Protein AF-W1YJM1-F1 (afdb_monomer_lite)

InterPro domains:
  IPR008928 Six-hairpin glycosidase superfamily [SSF48208] (3-82)
  IPR012341 Six-hairpin glycosidase-like superfamily [G3DSA:1.50.10.10] (1-83)
  IPR054491 Mannosylglycerate hydrolase MGH1-like, glycoside hydrolase domain [PF22422] (2-83)

Secondary structure (DSSP, 8-state):
-HHHHHHSTTSTT-STT--BSS-TTSTT--SSSGGGS-B-HHHHHHHHHHHHHTT-HHHHHHHHHHHHHHHHHH-S-S-BPPP-

Foldseek 3Di:
DLVVQLCDPPHQQPFQLGDFLDGPPDPQADQPDVNRGWDAPVVLLVVLVVCVVVPVPVSSVVSVVSSVVVCVVPPDDRTHRTDD

Organism: NCBI:txid408170

Sequence (84 aa):
EALVRDLTEGGRFATRYRIPTVAIDDPSFSRTRMWRGPVWVNTSWLVCQGLRRHGYLDLARQIEDELLALVASAGPCEYFTPDL

Structure (mmCIF, N/CA/C/O backbone):
data_AF-W1YJM1-F1
#
_entry.id   AF-W1YJM1-F1
#
loop_
_atom_site.group_PDB
_atom_site.id
_atom_site.type_symbol
_atom_site.label_atom_id
_atom_site.label_alt_id
_atom_site.label_comp_id
_atom_site.label_asym_id
_atom_site.label_entity_id
_atom_site.label_seq_id
_atom_site.pdbx_PDB_ins_code
_atom_site.Cartn_x
_atom_site.Cartn_y
_atom_site.Cartn_z
_atom_site.occupancy
_atom_site.B_iso_or_equiv
_atom_site.auth_seq_id
_atom_site.auth_comp_id
_atom_site.auth_asym_id
_atom_site.auth_atom_id
_atom_site.pdbx_PDB_model_num
ATOM 1 N N . GLU A 1 1 ? -6.148 3.741 14.677 1.00 79.50 1 GLU A N 1
ATOM 2 C CA . GLU A 1 1 ? -6.549 5.085 14.195 1.00 79.50 1 GLU A CA 1
ATOM 3 C C . GLU A 1 1 ? -5.478 5.806 13.375 1.00 79.50 1 GLU A C 1
ATOM 5 O O . GLU A 1 1 ? -5.729 6.037 12.202 1.00 79.50 1 GLU A O 1
ATOM 10 N N . ALA A 1 2 ? -4.289 6.124 13.909 1.00 90.25 2 ALA A N 1
ATOM 11 C CA . ALA A 1 2 ? -3.260 6.849 13.138 1.00 90.25 2 ALA A CA 1
ATOM 12 C C . ALA A 1 2 ? -2.821 6.121 11.849 1.00 90.25 2 ALA A C 1
ATOM 14 O O . ALA A 1 2 ? -2.851 6.721 10.781 1.00 90.25 2 ALA A O 1
ATOM 15 N N . LEU A 1 3 ? -2.519 4.818 11.937 1.00 92.06 3 LEU A N 1
ATOM 16 C CA . LEU A 1 3 ? -2.171 3.994 10.771 1.00 92.06 3 LEU A CA 1
ATOM 17 C C . LEU A 1 3 ? -3.297 3.943 9.729 1.00 92.06 3 LEU A C 1
ATOM 19 O O . LEU A 1 3 ? -3.039 4.024 8.542 1.00 92.06 3 LEU A O 1
ATOM 23 N N . VAL A 1 4 ? -4.550 3.822 10.170 1.00 95.56 4 VAL A N 1
ATOM 24 C CA . VAL A 1 4 ? -5.711 3.739 9.267 1.00 95.56 4 VAL A CA 1
ATOM 25 C C . VAL A 1 4 ? -5.813 4.999 8.417 1.00 95.56 4 VAL A C 1
ATOM 27 O O . VAL A 1 4 ? 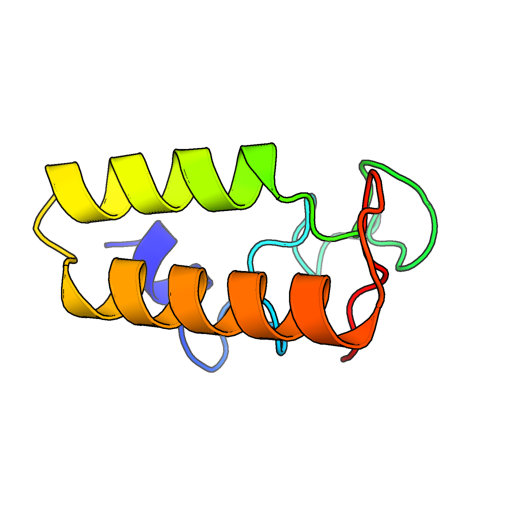-5.935 4.893 7.205 1.00 95.56 4 VAL A O 1
ATOM 30 N N . ARG A 1 5 ? -5.658 6.175 9.034 1.00 95.06 5 ARG A N 1
ATOM 31 C CA . ARG A 1 5 ? -5.609 7.454 8.317 1.00 95.06 5 ARG A CA 1
ATOM 32 C C . ARG A 1 5 ? -4.467 7.512 7.299 1.00 95.06 5 ARG A C 1
ATOM 34 O O . ARG A 1 5 ? -4.656 8.037 6.212 1.00 95.06 5 ARG A O 1
ATOM 41 N N . ASP A 1 6 ? -3.309 6.953 7.637 1.00 95.44 6 ASP A N 1
ATOM 42 C CA . ASP A 1 6 ? -2.152 6.894 6.739 1.00 95.44 6 ASP A CA 1
ATOM 43 C C . ASP A 1 6 ? -2.354 5.944 5.536 1.00 95.44 6 ASP A C 1
ATOM 45 O O . ASP A 1 6 ? -1.660 6.092 4.530 1.00 95.44 6 ASP A O 1
ATOM 49 N N . LEU A 1 7 ? -3.296 4.994 5.617 1.00 95.25 7 LEU A N 1
ATOM 50 C CA . LEU A 1 7 ? -3.630 4.026 4.557 1.00 95.25 7 LEU A CA 1
ATOM 51 C C . LEU A 1 7 ? -4.826 4.444 3.684 1.00 95.25 7 LEU A C 1
ATOM 53 O O . LEU A 1 7 ? -5.059 3.853 2.628 1.00 95.25 7 LEU A O 1
ATOM 57 N N . THR A 1 8 ? -5.602 5.430 4.125 1.00 93.06 8 THR A N 1
ATOM 58 C CA . THR A 1 8 ? -6.766 5.970 3.405 1.00 93.06 8 THR A CA 1
ATOM 59 C C .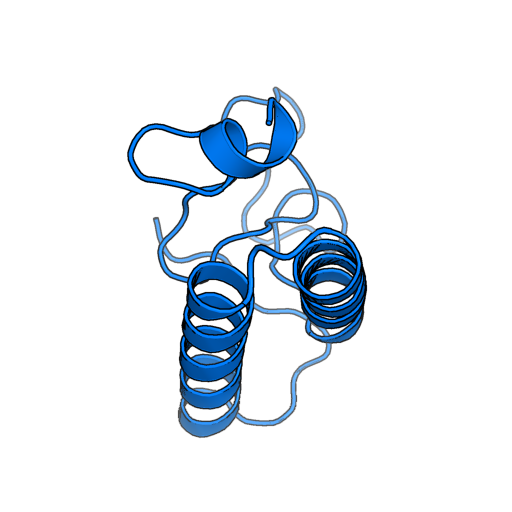 THR A 1 8 ? -6.396 7.207 2.584 1.00 93.06 8 THR A C 1
ATOM 61 O O . THR A 1 8 ? -5.295 7.725 2.717 1.00 93.06 8 THR A O 1
ATOM 64 N N . GLU A 1 9 ? -7.308 7.685 1.734 1.00 88.00 9 GLU A N 1
ATOM 65 C CA . GLU A 1 9 ? -7.088 8.819 0.821 1.00 88.00 9 GLU A CA 1
ATOM 66 C C . GLU A 1 9 ? -6.372 10.018 1.477 1.00 88.00 9 GLU A C 1
ATOM 68 O O . GLU A 1 9 ? -6.726 10.454 2.573 1.00 88.00 9 GLU A O 1
ATOM 73 N N . GLY A 1 10 ? -5.326 10.523 0.809 1.00 88.00 10 GLY A N 1
ATOM 74 C CA . GLY A 1 10 ? -4.454 11.589 1.321 1.00 88.00 10 GLY A CA 1
ATOM 75 C C . GLY A 1 10 ? -3.409 11.139 2.354 1.00 88.00 10 GLY A C 1
ATOM 76 O O . GLY A 1 10 ? -2.583 11.947 2.775 1.00 88.00 10 GLY A O 1
ATOM 77 N N . GLY A 1 11 ? -3.425 9.869 2.761 1.00 94.19 11 GLY A N 1
ATOM 78 C CA . GLY A 1 11 ? -2.462 9.277 3.682 1.00 94.19 11 GLY A CA 1
ATOM 79 C C . GLY A 1 11 ? -1.110 8.961 3.037 1.00 94.19 11 GLY A C 1
ATOM 80 O O . GLY A 1 11 ? -0.992 8.720 1.835 1.00 94.19 11 GLY A O 1
ATOM 81 N N . ARG A 1 12 ? -0.063 8.911 3.863 1.00 94.81 12 ARG A N 1
ATOM 82 C CA . ARG A 1 12 ? 1.335 8.764 3.413 1.00 94.81 12 ARG A CA 1
ATOM 83 C C . ARG A 1 12 ? 1.673 7.391 2.815 1.00 94.81 12 ARG A C 1
ATOM 85 O O . ARG A 1 12 ? 2.724 7.218 2.202 1.00 94.81 12 ARG A O 1
ATOM 92 N N . PHE A 1 13 ? 0.791 6.410 2.991 1.00 95.31 13 PHE A N 1
ATOM 93 C CA . PHE A 1 13 ? 0.908 5.053 2.452 1.00 95.31 13 PHE A CA 1
ATOM 94 C C . PHE A 1 13 ? -0.248 4.705 1.501 1.00 95.31 13 PHE A C 1
ATOM 96 O O . PHE A 1 13 ? -0.419 3.538 1.144 1.00 95.31 13 PHE A O 1
ATOM 103 N N . ALA A 1 14 ? -1.043 5.693 1.085 1.00 92.88 14 ALA A N 1
ATOM 104 C CA . ALA A 1 14 ? -2.258 5.512 0.298 1.00 92.88 14 ALA A CA 1
ATOM 105 C C . ALA A 1 14 ? -2.014 5.556 -1.225 1.00 92.88 14 ALA A C 1
ATOM 107 O O . ALA A 1 14 ? -2.731 6.235 -1.956 1.00 92.88 14 ALA A O 1
ATOM 108 N N . THR A 1 15 ? -0.990 4.846 -1.713 1.00 89.81 15 THR A N 1
ATOM 109 C CA . THR A 1 15 ? -0.793 4.619 -3.160 1.00 89.81 15 THR A CA 1
ATOM 110 C C . THR A 1 15 ? -1.889 3.707 -3.723 1.00 89.81 15 THR A C 1
ATOM 112 O O . THR A 1 15 ? -2.630 3.093 -2.955 1.00 89.81 15 THR A O 1
ATOM 115 N N . ARG A 1 16 ? -1.968 3.543 -5.053 1.00 85.75 16 ARG A N 1
ATOM 116 C CA . ARG A 1 16 ? -2.974 2.685 -5.713 1.00 85.75 16 ARG A CA 1
ATOM 117 C C . ARG A 1 16 ? -3.104 1.280 -5.111 1.00 85.75 16 ARG A C 1
ATOM 119 O O . ARG A 1 16 ? -4.212 0.773 -5.014 1.00 85.75 16 ARG A O 1
ATOM 126 N N . TYR A 1 17 ? -1.980 0.667 -4.741 1.00 88.88 17 TYR A N 1
ATOM 127 C CA . TYR A 1 17 ? -1.932 -0.668 -4.127 1.00 88.88 17 TYR A CA 1
ATOM 128 C C . TYR A 1 17 ? -1.560 -0.637 -2.638 1.00 88.88 17 TYR A C 1
ATOM 130 O O . TYR A 1 17 ? -1.421 -1.689 -2.015 1.00 88.88 17 TYR A O 1
ATOM 138 N N . ARG A 1 18 ? -1.426 0.577 -2.084 1.00 91.88 18 ARG A N 1
ATOM 139 C CA . ARG A 1 18 ? -1.118 0.918 -0.691 1.00 91.88 18 ARG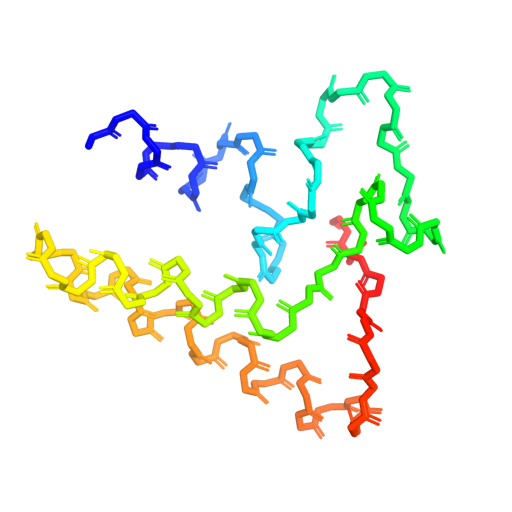 A CA 1
ATOM 140 C C . ARG A 1 18 ? 0.131 0.246 -0.116 1.00 91.88 18 ARG A C 1
ATOM 142 O O . ARG A 1 18 ? 0.784 -0.583 -0.737 1.00 91.88 18 ARG A O 1
ATOM 149 N N . ILE A 1 19 ? 0.481 0.653 1.105 1.00 94.88 19 ILE A N 1
ATOM 150 C CA . ILE A 1 19 ? 1.534 0.041 1.936 1.00 94.88 19 ILE A CA 1
ATOM 151 C C . ILE A 1 19 ? 2.867 -0.120 1.166 1.00 94.88 19 ILE A C 1
ATOM 153 O O . ILE A 1 19 ? 3.433 -1.216 1.099 1.00 94.88 19 ILE A O 1
ATOM 157 N N . PRO A 1 20 ? 3.414 0.961 0.575 1.00 95.62 20 PRO A N 1
ATOM 158 C CA . PRO A 1 20 ? 4.822 0.943 0.205 1.00 95.62 20 PRO A CA 1
ATOM 159 C C . PRO A 1 20 ? 5.674 0.667 1.455 1.00 95.62 20 PRO A C 1
ATOM 161 O O . PRO A 1 20 ? 5.304 1.049 2.569 1.00 95.62 20 PRO A O 1
ATOM 164 N N . THR A 1 21 ? 6.836 0.027 1.304 1.00 95.75 21 THR A N 1
ATOM 165 C CA . THR A 1 21 ? 7.708 -0.280 2.462 1.00 95.75 21 THR A CA 1
ATOM 166 C C . THR A 1 21 ? 8.220 0.965 3.190 1.00 95.75 21 THR A C 1
ATOM 168 O O . THR A 1 21 ? 8.697 0.869 4.318 1.00 95.75 21 THR A O 1
ATOM 171 N N . VAL A 1 22 ? 8.141 2.125 2.539 1.00 95.44 22 VAL A N 1
ATOM 172 C CA . VAL A 1 22 ? 8.453 3.447 3.077 1.00 95.44 22 VAL A CA 1
ATOM 173 C C . VAL A 1 22 ? 7.375 4.420 2.594 1.00 95.44 22 VAL A C 1
ATOM 175 O O . VAL A 1 22 ? 6.895 4.288 1.470 1.00 95.44 22 VAL A O 1
ATOM 178 N N . ALA A 1 23 ? 7.005 5.388 3.434 1.00 95.12 23 ALA A N 1
ATOM 179 C CA . ALA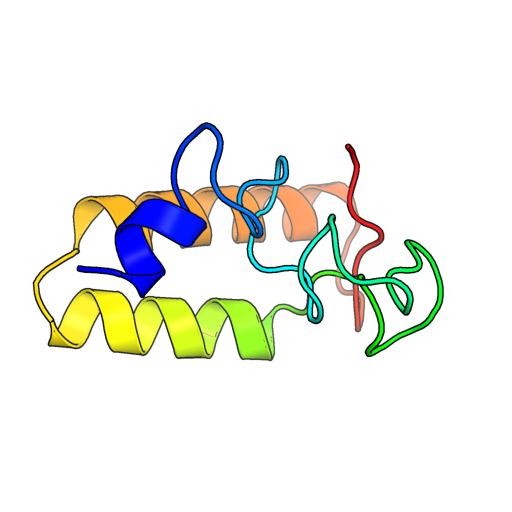 A 1 23 ? 6.031 6.424 3.098 1.00 95.12 23 ALA A CA 1
ATOM 180 C C . ALA A 1 23 ? 6.428 7.204 1.831 1.00 95.12 23 ALA A C 1
ATOM 182 O O . ALA A 1 23 ? 7.612 7.418 1.574 1.00 95.12 23 ALA A O 1
ATOM 183 N N . ILE A 1 24 ? 5.446 7.651 1.045 1.00 93.81 24 ILE A N 1
ATOM 184 C CA . ILE A 1 24 ? 5.700 8.336 -0.238 1.00 93.81 24 ILE A CA 1
ATOM 185 C C . ILE A 1 24 ? 6.389 9.699 -0.083 1.00 93.81 24 ILE A C 1
ATOM 187 O O . ILE A 1 24 ? 7.003 10.183 -1.031 1.00 93.81 24 ILE A O 1
ATOM 191 N N . ASP A 1 25 ? 6.272 10.315 1.093 1.00 94.19 25 ASP A N 1
ATOM 192 C CA . ASP A 1 25 ? 6.870 11.600 1.459 1.00 94.19 25 ASP A CA 1
ATOM 193 C C . ASP A 1 25 ? 8.215 11.455 2.195 1.00 94.19 25 ASP A C 1
ATOM 195 O O . ASP A 1 25 ? 8.844 12.454 2.549 1.00 94.19 25 ASP A O 1
ATOM 199 N N . ASP A 1 26 ? 8.691 10.224 2.408 1.00 96.38 26 ASP A N 1
ATOM 200 C CA . ASP A 1 26 ? 9.991 9.969 3.022 1.00 96.38 26 ASP A CA 1
ATOM 201 C C . ASP A 1 26 ? 11.133 10.302 2.039 1.00 96.38 26 ASP A C 1
ATOM 203 O O . ASP A 1 26 ? 11.103 9.862 0.885 1.00 96.38 26 ASP A O 1
ATOM 207 N N . PRO A 1 27 ? 12.205 10.992 2.474 1.00 96.75 27 PRO A N 1
ATOM 208 C CA . PRO A 1 27 ? 13.346 11.313 1.610 1.00 96.75 27 PRO A CA 1
ATOM 209 C C . PRO A 1 27 ? 14.051 10.094 0.997 1.00 96.75 27 PRO A C 1
ATOM 211 O O . PRO A 1 27 ? 14.766 10.222 0.002 1.00 96.75 27 PRO A O 1
ATOM 214 N N . SER A 1 28 ? 13.901 8.913 1.600 1.00 96.06 28 SER A N 1
ATOM 215 C CA . SER A 1 28 ? 14.465 7.659 1.102 1.00 96.06 28 SER A CA 1
ATOM 216 C C . SER A 1 28 ? 13.537 6.899 0.154 1.00 96.06 28 SER A C 1
ATOM 218 O O . SER A 1 28 ? 13.962 5.860 -0.362 1.00 96.06 28 SER A O 1
ATOM 220 N N . PHE A 1 29 ? 12.325 7.408 -0.107 1.00 95.56 29 PHE A N 1
ATOM 221 C CA . PHE A 1 29 ? 11.368 6.779 -1.008 1.00 95.56 29 PHE A CA 1
ATOM 222 C C . PHE A 1 29 ? 11.946 6.601 -2.417 1.00 95.56 29 PHE A C 1
ATOM 224 O O . PHE A 1 29 ? 12.530 7.499 -3.026 1.00 95.56 29 PHE A O 1
ATOM 231 N N . SER A 1 30 ? 11.771 5.407 -2.965 1.00 94.12 30 SER A N 1
ATOM 232 C CA . SER A 1 30 ? 12.209 5.033 -4.297 1.00 94.12 30 SER A CA 1
ATOM 233 C C . SER A 1 30 ? 11.322 3.926 -4.832 1.00 94.12 30 SER A C 1
ATOM 2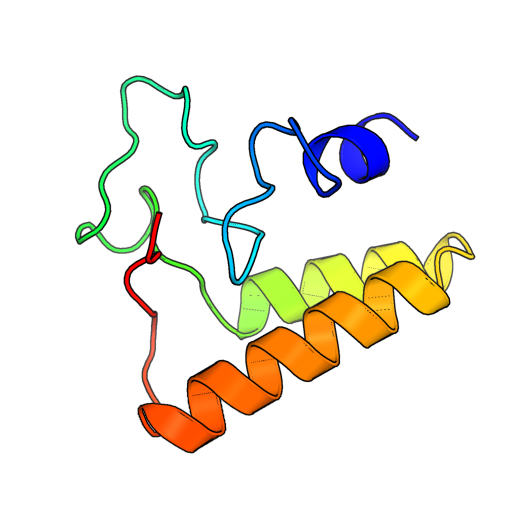35 O O . SER A 1 30 ? 11.229 2.859 -4.237 1.00 94.12 30 SER A O 1
ATOM 237 N N . ARG A 1 31 ? 10.727 4.148 -6.006 1.00 91.00 31 ARG A N 1
ATOM 238 C CA . ARG A 1 31 ? 9.790 3.203 -6.633 1.00 91.00 31 ARG A CA 1
ATOM 239 C C . ARG A 1 31 ? 10.411 1.852 -7.006 1.00 91.00 31 ARG A C 1
ATOM 241 O O . ARG A 1 31 ? 9.694 0.869 -7.147 1.00 91.00 31 ARG A O 1
ATOM 248 N N . THR A 1 32 ? 11.726 1.799 -7.204 1.00 90.88 32 THR A N 1
ATOM 249 C CA . THR A 1 32 ? 12.418 0.627 -7.768 1.00 90.88 32 THR A CA 1
ATOM 250 C C . THR A 1 32 ? 13.385 -0.039 -6.796 1.00 90.88 32 THR A C 1
ATOM 252 O O . THR A 1 32 ? 13.838 -1.154 -7.048 1.00 90.88 32 THR A O 1
ATOM 255 N N . ARG A 1 33 ? 13.708 0.605 -5.668 1.00 94.06 33 ARG A N 1
ATOM 256 C CA . ARG A 1 33 ? 14.659 0.066 -4.688 1.00 94.06 33 ARG A CA 1
ATOM 257 C C . ARG A 1 33 ? 13.931 -0.755 -3.629 1.00 94.06 33 ARG A C 1
ATOM 259 O O . ARG A 1 33 ? 13.597 -0.208 -2.589 1.00 94.06 33 ARG A O 1
ATOM 266 N N . MET A 1 34 ? 13.749 -2.053 -3.869 1.00 94.06 34 MET A N 1
ATOM 267 C CA . MET A 1 34 ? 13.349 -3.091 -2.893 1.00 94.06 34 MET A CA 1
ATOM 268 C C . MET A 1 34 ? 12.596 -2.585 -1.640 1.00 94.06 34 MET A C 1
ATOM 270 O O . MET A 1 34 ? 11.394 -2.372 -1.679 1.00 94.06 34 MET A O 1
ATOM 274 N N . TRP A 1 35 ? 13.304 -2.375 -0.524 1.00 96.12 35 TRP A N 1
ATOM 275 C CA . TRP A 1 35 ? 12.745 -2.002 0.784 1.00 96.12 35 TRP A CA 1
ATOM 276 C C . TRP A 1 35 ? 12.575 -0.494 1.000 1.00 96.12 35 TRP A C 1
ATOM 278 O O . TRP A 1 35 ? 12.412 -0.032 2.127 1.00 96.12 35 TRP A O 1
ATOM 288 N N . ARG A 1 36 ? 12.628 0.305 -0.062 1.00 96.38 36 ARG A N 1
ATOM 289 C CA . ARG A 1 36 ? 12.575 1.770 -0.014 1.00 96.38 36 ARG A CA 1
ATOM 290 C C . ARG A 1 36 ? 11.362 2.352 -0.731 1.00 96.38 36 ARG A C 1
ATOM 292 O O . ARG A 1 36 ? 11.370 3.534 -1.021 1.00 96.38 36 ARG A O 1
ATOM 299 N N . GLY A 1 37 ? 10.325 1.576 -1.018 1.00 94.88 37 GLY A N 1
ATOM 300 C CA . GLY A 1 37 ? 9.134 2.111 -1.678 1.00 94.88 37 GLY A CA 1
ATOM 301 C C . GLY A 1 37 ? 8.238 1.068 -2.334 1.00 94.88 37 GLY A C 1
ATOM 302 O O . GLY A 1 37 ? 7.029 1.226 -2.231 1.00 94.88 37 GLY A O 1
ATOM 303 N N . PRO A 1 38 ? 8.757 0.009 -2.978 1.00 96.06 38 PRO A N 1
ATOM 304 C CA . PRO A 1 38 ? 7.923 -1.065 -3.497 1.00 96.06 38 PRO A CA 1
ATOM 305 C C . PRO A 1 38 ? 6.908 -1.639 -2.509 1.00 96.06 38 PRO A C 1
ATOM 307 O O . PRO A 1 38 ? 7.109 -1.618 -1.295 1.00 96.06 38 PRO A O 1
ATOM 310 N N . VAL A 1 39 ? 5.829 -2.186 -3.063 1.00 95.75 39 VAL A N 1
ATOM 311 C CA . VAL A 1 39 ? 4.808 -2.940 -2.335 1.00 95.75 39 VAL A CA 1
ATOM 312 C C . VAL A 1 39 ? 5.225 -4.403 -2.285 1.00 95.75 39 VAL A C 1
ATOM 314 O O . VAL A 1 39 ? 5.633 -4.976 -3.297 1.00 95.75 39 VAL A O 1
ATOM 317 N N . TRP A 1 40 ? 5.111 -5.011 -1.108 1.00 96.94 40 TRP A N 1
ATOM 318 C CA . TRP A 1 40 ? 5.458 -6.408 -0.878 1.00 96.94 40 TRP A CA 1
ATOM 319 C C . TRP A 1 40 ? 4.239 -7.165 -0.359 1.00 96.94 40 TRP A C 1
ATOM 321 O O . TRP A 1 40 ? 3.581 -6.739 0.589 1.00 96.94 40 TRP A O 1
ATOM 331 N N . VAL A 1 41 ? 3.941 -8.320 -0.958 1.00 95.94 41 VAL A N 1
ATOM 332 C CA . VAL A 1 41 ? 2.725 -9.084 -0.628 1.00 95.94 41 VAL A CA 1
ATOM 333 C C . VAL A 1 41 ? 2.715 -9.520 0.834 1.00 95.94 41 VAL A C 1
ATOM 335 O O . VAL A 1 41 ? 1.698 -9.404 1.513 1.00 95.94 41 VAL A O 1
ATOM 338 N N . ASN A 1 42 ? 3.851 -9.987 1.347 1.00 96.06 42 ASN A N 1
ATOM 339 C CA . ASN A 1 42 ? 3.970 -10.447 2.728 1.00 96.06 42 ASN A CA 1
ATOM 340 C C . ASN A 1 42 ? 3.771 -9.314 3.748 1.00 96.06 42 ASN A C 1
ATOM 342 O O . ASN A 1 42 ? 3.092 -9.524 4.753 1.00 96.06 42 ASN A O 1
ATOM 346 N N . THR A 1 43 ? 4.326 -8.121 3.514 1.00 96.88 43 THR A N 1
ATOM 347 C CA . THR A 1 43 ? 4.159 -6.994 4.444 1.00 96.88 43 THR A CA 1
ATOM 348 C C . THR A 1 43 ? 2.739 -6.449 4.407 1.00 96.88 43 THR A C 1
ATOM 350 O O . THR A 1 43 ? 2.141 -6.266 5.469 1.00 96.88 43 THR A O 1
ATOM 353 N N . SER A 1 44 ? 2.167 -6.273 3.213 1.00 96.62 44 SER A N 1
ATOM 354 C CA . SER A 1 44 ? 0.772 -5.862 3.046 1.00 96.62 44 SER A CA 1
ATOM 355 C C . SER A 1 44 ? -0.179 -6.850 3.718 1.00 96.62 44 SER A C 1
ATOM 357 O O . SER A 1 44 ? -1.078 -6.440 4.454 1.00 96.62 44 SER A O 1
ATOM 359 N N . TRP A 1 45 ? 0.072 -8.154 3.571 1.00 97.00 45 TRP A N 1
ATOM 360 C CA . TRP A 1 45 ? -0.704 -9.193 4.246 1.00 97.00 45 TRP A CA 1
ATOM 361 C C . TRP A 1 45 ? -0.622 -9.088 5.775 1.00 97.00 45 TRP A C 1
ATOM 363 O O . TRP A 1 45 ? -1.656 -9.124 6.443 1.00 97.00 45 TRP A O 1
ATOM 373 N N . LEU A 1 46 ? 0.571 -8.892 6.351 1.00 98.12 46 LEU A N 1
ATOM 374 C CA . LEU A 1 46 ? 0.736 -8.723 7.803 1.00 98.12 46 LEU A CA 1
ATOM 375 C C . LEU A 1 46 ? -0.021 -7.499 8.337 1.00 98.12 46 LEU A C 1
ATOM 377 O O . LEU A 1 46 ? -0.649 -7.577 9.398 1.00 98.12 46 LEU A O 1
ATOM 381 N N . VAL A 1 47 ? -0.007 -6.386 7.599 1.00 97.62 47 VAL A N 1
ATOM 382 C CA . VAL A 1 47 ? -0.787 -5.189 7.947 1.00 97.62 47 VAL A CA 1
ATOM 383 C C . VAL A 1 47 ? -2.285 -5.492 7.910 1.00 97.62 47 VAL A C 1
ATOM 385 O O . VAL A 1 47 ? -2.989 -5.144 8.859 1.00 97.62 47 VAL A O 1
ATOM 388 N N . CYS A 1 48 ? -2.769 -6.208 6.892 1.00 98.19 48 CYS A N 1
ATOM 389 C CA . CYS A 1 48 ? -4.170 -6.630 6.806 1.00 98.19 48 CYS A CA 1
ATOM 390 C C . CYS A 1 48 ? -4.574 -7.522 7.988 1.00 98.19 48 CYS A C 1
ATOM 392 O O . CYS A 1 48 ? -5.626 -7.305 8.592 1.00 98.19 48 CYS A O 1
ATOM 394 N N . GLN A 1 49 ? -3.711 -8.451 8.418 1.00 98.44 49 GLN A N 1
ATOM 395 C CA . GLN A 1 49 ? -3.963 -9.246 9.628 1.00 98.44 49 GLN A CA 1
ATOM 396 C C . GLN A 1 49 ? -4.105 -8.368 10.880 1.00 98.44 49 GLN A C 1
ATOM 398 O O . GLN A 1 49 ? -4.984 -8.612 11.713 1.00 98.44 49 GLN A O 1
ATOM 403 N N . GLY A 1 50 ? -3.278 -7.326 11.009 1.00 98.00 50 GLY A N 1
ATOM 404 C CA . GLY A 1 50 ? -3.406 -6.322 12.065 1.00 98.00 50 GLY A CA 1
ATOM 405 C C . GLY A 1 50 ? -4.742 -5.579 11.994 1.00 98.00 50 GLY A C 1
ATOM 406 O O . GLY A 1 50 ? -5.482 -5.550 12.977 1.00 98.00 50 GLY A O 1
ATOM 407 N N . LEU A 1 51 ? -5.097 -5.048 10.823 1.00 98.00 51 LEU A N 1
ATOM 408 C CA . LEU A 1 51 ? -6.365 -4.346 10.598 1.00 98.00 51 LEU A CA 1
ATOM 409 C C . LEU A 1 51 ? -7.570 -5.203 11.005 1.00 98.00 51 LEU A C 1
ATOM 411 O O . LEU A 1 51 ? -8.434 -4.727 11.746 1.00 98.00 51 LEU A O 1
ATOM 415 N N . ARG A 1 52 ? -7.586 -6.488 10.624 1.00 98.12 52 ARG A N 1
ATOM 416 C CA . ARG A 1 52 ? -8.661 -7.416 11.006 1.00 98.12 52 ARG A CA 1
ATOM 417 C C . ARG A 1 52 ? -8.765 -7.608 12.515 1.00 98.12 52 ARG A C 1
ATOM 419 O O . ARG A 1 52 ? -9.866 -7.565 13.059 1.00 98.12 52 ARG A O 1
ATOM 426 N N . ARG A 1 53 ? -7.633 -7.799 13.200 1.00 98.19 53 ARG A N 1
ATOM 427 C CA . ARG A 1 53 ? -7.589 -7.967 14.666 1.00 98.19 53 ARG A CA 1
ATOM 428 C C . ARG A 1 53 ? -8.099 -6.739 15.419 1.00 98.19 53 ARG A C 1
ATOM 430 O O . ARG A 1 53 ? -8.602 -6.884 16.526 1.00 98.19 53 ARG A O 1
ATOM 437 N N . HIS A 1 54 ? -7.995 -5.558 14.815 1.00 97.62 54 HIS A N 1
ATOM 438 C CA . HIS A 1 54 ? -8.467 -4.295 15.381 1.00 97.62 54 HIS A CA 1
ATOM 439 C C . HIS A 1 54 ? -9.861 -3.867 14.885 1.00 97.62 54 HIS A C 1
ATOM 441 O O . HIS A 1 54 ? -10.286 -2.753 15.176 1.00 97.62 54 HIS A O 1
ATOM 447 N N . GLY A 1 55 ? -10.585 -4.729 14.161 1.00 98.06 55 GLY A N 1
ATOM 448 C CA . GLY A 1 55 ? -11.962 -4.469 13.724 1.00 98.06 55 GLY A CA 1
ATOM 449 C C . GLY A 1 55 ? -12.102 -3.671 12.422 1.00 98.06 55 GLY A C 1
ATOM 450 O O . GLY A 1 55 ? -13.222 -3.415 11.992 1.00 98.06 55 GLY A O 1
ATOM 451 N N . TYR A 1 56 ? -11.003 -3.328 11.742 1.00 98.19 56 TYR A N 1
ATOM 452 C CA . TYR A 1 56 ? -11.018 -2.625 10.451 1.00 98.19 56 TYR A CA 1
ATOM 453 C C . TYR A 1 56 ? -11.195 -3.608 9.281 1.00 98.19 56 TYR A C 1
ATOM 455 O O . TYR A 1 56 ? -10.328 -3.734 8.415 1.00 98.19 56 TYR A O 1
ATOM 463 N N . LEU A 1 57 ? -12.305 -4.352 9.289 1.00 98.31 57 LEU A N 1
ATOM 464 C CA . LEU A 1 57 ? -12.538 -5.476 8.374 1.00 98.31 57 LEU A CA 1
ATOM 465 C C . LEU A 1 57 ? -12.658 -5.046 6.907 1.00 98.31 57 LEU A C 1
ATOM 467 O O . LEU A 1 57 ? -12.054 -5.679 6.045 1.00 98.31 57 LEU A O 1
ATOM 471 N N . ASP A 1 58 ? -13.396 -3.970 6.634 1.00 97.88 58 ASP A N 1
ATOM 472 C CA . ASP A 1 58 ? -13.638 -3.510 5.262 1.00 97.88 58 ASP A CA 1
ATOM 473 C C . ASP A 1 58 ? -12.367 -2.954 4.619 1.00 97.88 58 ASP A C 1
ATOM 475 O O . ASP A 1 58 ? -12.054 -3.286 3.479 1.00 97.88 58 ASP A O 1
ATOM 479 N N . LEU A 1 59 ? -11.581 -2.187 5.383 1.00 96.69 59 LEU A N 1
ATOM 480 C CA . LEU A 1 59 ? -10.293 -1.680 4.913 1.00 96.69 59 LEU A CA 1
ATOM 481 C C . LEU A 1 59 ? -9.308 -2.823 4.637 1.00 96.69 59 LEU A C 1
ATOM 483 O O . LEU A 1 59 ? -8.623 -2.799 3.619 1.00 96.69 59 LEU A O 1
ATOM 487 N N . ALA A 1 60 ? -9.244 -3.827 5.519 1.00 98.06 60 ALA A N 1
ATOM 488 C CA . ALA A 1 60 ? -8.402 -4.999 5.293 1.00 98.06 60 ALA A CA 1
ATOM 489 C C . ALA A 1 60 ? -8.798 -5.728 4.001 1.00 98.06 60 ALA A C 1
ATOM 491 O O . ALA A 1 60 ? -7.932 -5.988 3.170 1.00 98.06 60 ALA A O 1
ATOM 492 N N . ARG A 1 61 ? -10.100 -5.984 3.800 1.00 98.00 61 ARG A N 1
ATOM 493 C CA . ARG A 1 61 ? -10.610 -6.632 2.584 1.00 98.00 61 ARG A CA 1
ATOM 494 C C . ARG A 1 61 ? -10.268 -5.828 1.331 1.00 98.00 61 ARG A C 1
ATOM 496 O O . ARG A 1 61 ? -9.784 -6.404 0.367 1.00 98.00 61 ARG A O 1
ATOM 503 N N . GLN A 1 62 ? -10.472 -4.512 1.355 1.00 96.62 62 GLN A N 1
ATOM 504 C CA . GLN A 1 62 ? -10.163 -3.658 0.210 1.00 96.62 62 GLN A CA 1
ATOM 505 C C . GLN A 1 62 ? -8.681 -3.749 -0.192 1.00 96.62 62 GLN A C 1
ATOM 507 O O . GLN A 1 62 ? -8.371 -3.882 -1.373 1.00 96.62 62 GLN A O 1
ATOM 512 N N . ILE A 1 63 ? -7.768 -3.695 0.782 1.00 96.12 63 ILE A N 1
ATOM 513 C CA . ILE A 1 63 ? -6.324 -3.800 0.525 1.00 96.12 63 ILE A CA 1
ATOM 514 C C . ILE A 1 63 ? -5.968 -5.190 -0.019 1.00 96.12 63 ILE A C 1
ATOM 516 O O . ILE A 1 63 ? -5.159 -5.305 -0.938 1.00 96.12 63 ILE A O 1
ATOM 520 N N . GLU A 1 64 ? -6.563 -6.248 0.532 1.00 96.81 64 GLU A N 1
ATOM 521 C CA . GLU A 1 64 ? -6.357 -7.622 0.062 1.00 96.81 64 GLU A CA 1
ATOM 522 C C . GLU A 1 64 ? -6.830 -7.797 -1.391 1.00 96.81 64 GLU A C 1
ATOM 524 O O . GLU A 1 64 ? -6.093 -8.360 -2.200 1.00 96.81 64 GLU A O 1
ATOM 529 N N . ASP A 1 65 ? -7.999 -7.261 -1.749 1.00 96.12 65 ASP A N 1
ATOM 530 C CA . ASP A 1 65 ? -8.544 -7.324 -3.111 1.00 96.12 65 ASP A CA 1
ATOM 531 C C . ASP A 1 65 ? -7.646 -6.583 -4.121 1.00 96.12 65 ASP A C 1
ATOM 533 O O . ASP A 1 65 ? -7.363 -7.096 -5.208 1.00 96.12 65 ASP A O 1
ATOM 537 N N . GLU A 1 66 ? -7.135 -5.404 -3.757 1.00 94.00 66 GLU A N 1
ATOM 538 C CA . GLU A 1 66 ? -6.183 -4.640 -4.578 1.00 94.00 66 GLU A CA 1
ATOM 539 C C . GLU A 1 66 ? -4.853 -5.381 -4.761 1.00 94.00 66 GLU A C 1
ATOM 541 O O . GLU A 1 66 ? -4.298 -5.409 -5.864 1.00 94.00 66 GLU A O 1
ATOM 546 N N . LEU A 1 67 ? -4.354 -6.022 -3.703 1.00 94.12 67 LEU A N 1
ATOM 547 C CA . LEU A 1 67 ? -3.124 -6.808 -3.742 1.00 94.12 67 LEU A CA 1
ATOM 548 C C . LEU A 1 67 ? -3.279 -8.059 -4.618 1.00 94.12 67 LEU A C 1
ATOM 550 O O . LEU A 1 67 ? -2.376 -8.397 -5.386 1.00 94.12 67 LEU A O 1
ATOM 554 N N . LEU A 1 68 ? -4.428 -8.732 -4.541 1.00 94.31 68 LEU A N 1
ATOM 555 C CA . LEU A 1 68 ? -4.754 -9.870 -5.401 1.00 94.31 68 LEU A CA 1
ATOM 556 C C . LEU A 1 68 ? -4.867 -9.446 -6.867 1.00 94.31 68 LEU A C 1
ATOM 558 O O . LEU A 1 68 ? -4.330 -10.133 -7.735 1.00 94.31 68 LEU A O 1
ATOM 562 N N . ALA A 1 69 ? -5.502 -8.305 -7.148 1.00 93.62 69 ALA A N 1
ATOM 563 C CA . ALA A 1 69 ? -5.583 -7.752 -8.498 1.00 93.62 69 ALA A CA 1
ATOM 564 C C . ALA A 1 69 ? -4.192 -7.425 -9.070 1.00 93.62 69 ALA A C 1
ATOM 566 O O . ALA A 1 69 ? -3.909 -7.745 -10.227 1.00 93.62 69 ALA A O 1
ATOM 567 N N . LEU A 1 70 ? -3.302 -6.855 -8.252 1.00 92.69 70 LEU A N 1
ATOM 568 C CA . LEU A 1 70 ? -1.913 -6.582 -8.624 1.00 92.69 70 LEU A CA 1
ATOM 569 C C . LEU A 1 70 ? -1.176 -7.865 -9.024 1.00 92.69 70 LEU A C 1
ATOM 571 O O . LEU A 1 70 ? -0.663 -7.954 -10.142 1.00 92.69 70 LEU A O 1
ATOM 575 N N . VAL A 1 71 ? -1.186 -8.878 -8.153 1.00 94.06 71 VAL A N 1
ATOM 576 C CA . VAL A 1 71 ? -0.529 -10.170 -8.409 1.00 94.06 71 VAL A CA 1
ATOM 577 C C . VAL A 1 71 ? -1.131 -10.870 -9.630 1.00 94.06 71 VAL A C 1
ATOM 579 O O . VAL A 1 71 ? -0.394 -11.418 -10.446 1.00 94.06 71 VAL A O 1
ATOM 582 N N . ALA A 1 72 ? -2.454 -10.824 -9.803 1.00 94.31 72 ALA A N 1
ATOM 583 C CA . ALA A 1 72 ? -3.120 -11.408 -10.966 1.00 94.31 72 ALA A CA 1
ATOM 584 C C . ALA A 1 72 ? -2.708 -10.730 -12.285 1.00 94.31 72 ALA A C 1
ATOM 586 O O . ALA A 1 72 ? -2.617 -11.401 -13.311 1.00 94.31 72 ALA A O 1
ATOM 587 N N . SER A 1 73 ? -2.440 -9.420 -12.263 1.00 92.69 73 SER A N 1
ATOM 588 C CA . SER A 1 73 ? -2.052 -8.655 -13.456 1.00 92.69 73 SER A CA 1
ATOM 589 C C . SER A 1 73 ? -0.574 -8.791 -13.840 1.00 92.69 73 SER A C 1
ATOM 591 O O . SER A 1 73 ? -0.250 -8.777 -15.026 1.00 92.69 73 SER A O 1
ATOM 593 N N . ALA A 1 74 ? 0.319 -8.925 -12.857 1.00 91.50 74 ALA A N 1
ATOM 594 C CA . ALA A 1 74 ? 1.770 -8.883 -13.056 1.00 91.50 74 ALA A CA 1
ATOM 595 C C . ALA A 1 74 ? 2.462 -10.247 -12.869 1.00 91.50 74 ALA A C 1
ATOM 597 O O . ALA A 1 74 ? 3.619 -10.411 -13.256 1.00 91.50 74 ALA A O 1
ATOM 598 N N . GLY A 1 75 ? 1.758 -11.237 -12.315 1.00 92.25 75 GLY A N 1
ATOM 599 C CA . GLY A 1 75 ? 2.311 -12.537 -11.948 1.00 92.25 75 GLY A CA 1
ATOM 600 C C . GLY A 1 75 ? 2.975 -12.544 -10.562 1.00 92.25 75 GLY A C 1
ATOM 601 O O . GLY A 1 75 ? 2.980 -11.538 -9.846 1.00 92.25 75 GLY A O 1
ATOM 602 N N . PRO A 1 76 ? 3.521 -13.699 -10.141 1.00 88.88 76 PRO A N 1
ATOM 603 C CA . PRO A 1 76 ? 4.190 -13.827 -8.853 1.00 88.88 76 PRO A CA 1
ATOM 604 C C . PRO A 1 76 ? 5.551 -13.118 -8.887 1.00 88.88 76 PRO A C 1
ATOM 606 O O . PRO A 1 76 ? 6.521 -13.628 -9.447 1.00 88.88 76 PRO A O 1
ATOM 609 N N . CYS A 1 77 ? 5.625 -11.947 -8.259 1.00 91.62 77 CYS A N 1
ATOM 610 C CA . CYS A 1 77 ? 6.857 -11.187 -8.061 1.00 91.62 77 CYS A CA 1
ATOM 611 C C . CYS A 1 77 ? 7.161 -11.033 -6.569 1.00 91.62 77 CYS A C 1
ATOM 613 O O . CYS A 1 77 ? 6.261 -11.054 -5.730 1.00 91.62 77 CYS A O 1
ATOM 615 N N . GLU A 1 78 ? 8.439 -10.856 -6.243 1.00 92.81 78 GLU A N 1
ATOM 616 C CA . GLU A 1 78 ? 8.871 -10.596 -4.867 1.00 92.81 78 GLU A CA 1
ATOM 617 C C . GLU A 1 78 ? 8.341 -9.244 -4.358 1.00 92.81 78 GLU A C 1
ATOM 619 O O . GLU A 1 78 ? 7.842 -9.144 -3.237 1.00 92.81 78 GLU A O 1
ATOM 624 N N . TYR A 1 79 ? 8.396 -8.219 -5.210 1.00 93.50 79 TYR A N 1
ATOM 625 C CA . TYR A 1 79 ? 7.868 -6.892 -4.931 1.00 93.50 79 TYR A CA 1
ATOM 626 C C . TYR A 1 79 ? 7.360 -6.220 -6.201 1.00 93.50 79 TYR A C 1
ATOM 628 O O . TYR A 1 79 ? 7.753 -6.567 -7.317 1.00 93.50 79 TYR A O 1
ATOM 636 N N . PHE A 1 80 ? 6.515 -5.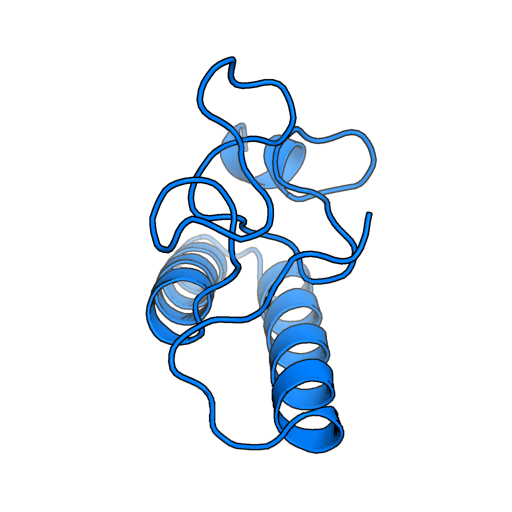214 -6.009 1.00 93.62 80 PHE A N 1
ATOM 637 C CA . PHE A 1 80 ? 5.864 -4.472 -7.077 1.00 93.62 80 PHE A CA 1
ATOM 638 C C . PHE A 1 80 ? 6.203 -2.993 -6.964 1.00 93.62 80 PHE A C 1
ATOM 640 O O . PHE A 1 80 ? 6.152 -2.398 -5.885 1.00 93.62 80 PHE A O 1
ATOM 647 N N . THR A 1 81 ? 6.558 -2.385 -8.087 1.00 89.25 81 THR A N 1
ATOM 648 C CA . THR A 1 81 ? 6.761 -0.940 -8.161 1.00 89.25 81 THR A CA 1
ATOM 649 C C . THR A 1 81 ? 5.418 -0.239 -7.929 1.00 89.25 81 THR A C 1
ATOM 651 O O . THR A 1 81 ? 4.437 -0.614 -8.566 1.00 89.25 81 THR A O 1
ATOM 654 N N . PRO A 1 82 ? 5.334 0.760 -7.031 1.00 72.69 82 PRO A N 1
ATOM 655 C CA . PRO A 1 82 ? 4.091 1.478 -6.811 1.00 72.69 82 PRO A CA 1
ATOM 656 C C . PRO A 1 82 ? 3.826 2.369 -8.022 1.00 72.69 82 PRO A C 1
ATOM 658 O O . PRO A 1 82 ? 4.626 3.265 -8.318 1.00 72.69 82 PRO A O 1
ATOM 661 N N . ASP A 1 83 ? 2.698 2.146 -8.685 1.00 70.50 83 ASP A N 1
ATOM 662 C CA . ASP A 1 83 ? 2.113 3.158 -9.555 1.00 70.50 83 ASP A CA 1
ATOM 663 C C . ASP A 1 83 ? 1.596 4.285 -8.646 1.00 70.50 83 ASP A C 1
ATOM 665 O O . ASP A 1 83 ? 0.830 4.019 -7.710 1.00 70.50 83 ASP A O 1
ATOM 669 N N . LEU A 1 84 ? 2.089 5.513 -8.861 1.00 57.72 84 LEU A N 1
ATOM 670 C CA . LEU A 1 84 ? 1.551 6.698 -8.181 1.00 57.72 84 LEU A CA 1
ATOM 671 C C . LEU A 1 84 ? 0.231 7.116 -8.820 1.00 57.72 84 LEU A C 1
ATOM 673 O O . LEU A 1 84 ? 0.192 7.162 -10.070 1.00 57.72 84 LEU A O 1
#

pLDDT: mean 93.52, std 6.16, range [57.72, 98.44]

Radius of gyration: 12.01 Å; chains: 1; bounding box: 28×25×29 Å